Protein AF-A0A415SDW5-F1 (afdb_monomer)

Organism: Mediterraneibacter gnavus (NCBI:txid33038)

Nearest PDB structures (foldseek):
  5xbj-assembly1_A  TM=4.139E-01  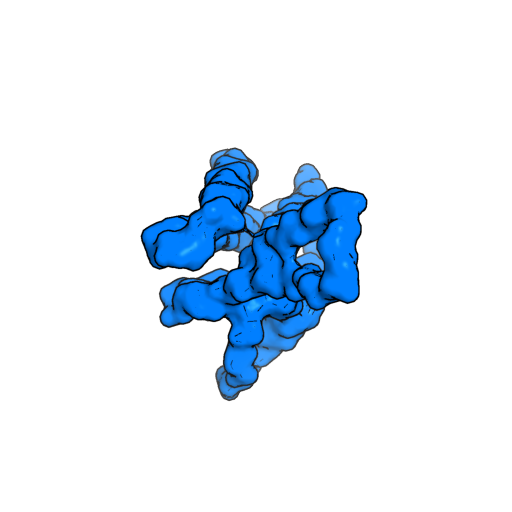e=4.805E-01  Campylobacter jejuni
  2d4y-assembly2_B  TM=4.641E-01  e=4.521E+00  Salmonella enterica subsp. enterica serovar Typhimurium
  5vxm-assembly1_A  TM=2.341E-01  e=9.906E+00  Shigella flexneri

Radius of gyration: 17.24 Å; Cα contacts (8 Å, |Δi|>4): 148; chains: 1; bounding box: 34×37×60 Å

pLDDT: mean 87.86, std 13.54, range [43.94, 98.12]

Sequence (152 aa):
MLQYAIKKSFEEMQSVIKLAETDLNNDDLKKEVNYRVGTFLHWLLDYYEWLEKTCEKKLDKNDISFFSGLRYANNKLKHDPNVIQIYERTGGFSFPITFPLSIEKIEFKWGKIDVEKNPKYQNQYNNYITYIDGKEIIIVSQNALKRLDDYK

Secondary structure (DSSP, 8-state):
-HHHHHHHHHHHHHHHHHHHTT-TT-HHHHHHHHHHHHHHHHHHHHHHHHHHHH-SSPPPHHHHHHHHHHHHHHHHHHH-GGGEEEEE------SS-PSS-----EEEEEPP-PPP--GGGHHHHHHHHHHTTT-BHHHHHHHHHHHHHTT-

Foldseek 3Di:
DLVVQLVVLLVQLVVLQVVCQVPVPDVVSLVSNLVSLLSNLVSLLVVVVVCVVPFPDDADPLLVLLNLLSVVLSVVSVVDSPQKDKDFQDDDPDPPDDPDDPPTGIFTAGADDPQDPDPVSNSNNVSNVVHGHGDGSSVSSVVSVVSVVVRD

Solvent-accessible surface area (backbone atoms only — not comparable to full-atom values): 8653 Å² total; per-residue (Å²): 108,58,71,56,50,28,54,52,31,45,55,51,30,51,52,44,45,60,51,29,63,77,42,81,85,40,64,67,45,53,51,48,35,51,52,29,49,48,51,24,48,49,40,46,49,56,44,50,56,47,43,76,72,68,49,90,65,81,76,53,69,67,56,53,41,44,53,38,8,49,55,41,51,49,58,46,44,76,77,35,75,70,40,57,32,81,42,74,46,87,69,80,89,59,84,76,86,64,82,75,79,77,75,60,58,59,42,58,20,32,31,86,73,80,82,71,83,52,76,91,49,36,65,30,48,53,25,21,60,73,69,42,51,73,35,46,46,69,60,54,51,51,50,51,53,54,61,53,59,80,75,111

Mean predicted aligned error: 6.34 Å

Structure (mmCIF, N/CA/C/O backbone):
data_AF-A0A415SDW5-F1
#
_entry.id   AF-A0A415SDW5-F1
#
loop_
_atom_site.group_PDB
_atom_site.id
_atom_site.type_symbol
_atom_site.label_atom_id
_atom_site.label_alt_id
_atom_site.label_comp_id
_atom_site.label_asym_id
_atom_site.label_entity_id
_atom_site.label_seq_id
_atom_site.pdbx_PDB_ins_code
_atom_site.Cartn_x
_atom_site.Cartn_y
_atom_site.Cartn_z
_atom_site.occupancy
_atom_site.B_iso_or_equiv
_atom_site.auth_seq_id
_atom_site.auth_comp_id
_atom_site.auth_asym_id
_atom_site.auth_atom_id
_atom_site.pdbx_PDB_model_num
ATOM 1 N N . MET A 1 1 ? 2.239 16.886 11.515 1.00 83.94 1 MET A N 1
ATOM 2 C CA . MET A 1 1 ? 3.436 16.115 11.106 1.00 83.94 1 MET A CA 1
ATOM 3 C C . MET A 1 1 ? 3.055 14.852 10.332 1.00 83.94 1 MET A C 1
ATOM 5 O O . MET A 1 1 ? 3.425 14.773 9.171 1.00 83.94 1 MET A O 1
ATOM 9 N N . LEU A 1 2 ? 2.254 13.936 10.899 1.00 88.56 2 LEU A N 1
ATOM 10 C CA . LEU A 1 2 ? 1.840 12.683 10.235 1.00 88.56 2 LEU A CA 1
ATOM 11 C C . LEU A 1 2 ? 1.160 12.888 8.868 1.00 88.56 2 LEU A C 1
ATOM 13 O O . LEU A 1 2 ? 1.609 12.330 7.878 1.00 88.56 2 LEU A O 1
ATOM 17 N N . GLN A 1 3 ? 0.151 13.762 8.775 1.00 89.38 3 GLN A N 1
ATOM 18 C CA . GLN A 1 3 ? -0.537 14.031 7.499 1.00 89.38 3 GLN A CA 1
ATOM 19 C C . GLN A 1 3 ? 0.406 14.544 6.397 1.00 89.38 3 GLN A C 1
ATOM 21 O O . GLN A 1 3 ? 0.296 14.138 5.242 1.00 89.38 3 GLN A O 1
ATOM 26 N N . TYR A 1 4 ? 1.354 15.416 6.759 1.00 92.81 4 TYR A N 1
ATOM 27 C CA . TYR A 1 4 ? 2.375 15.899 5.830 1.00 92.81 4 TYR A CA 1
ATOM 28 C C . TYR A 1 4 ? 3.291 14.755 5.375 1.00 92.81 4 TYR A C 1
ATOM 30 O O . TYR A 1 4 ? 3.521 14.610 4.178 1.00 92.81 4 TYR A O 1
ATOM 38 N N . ALA A 1 5 ? 3.760 13.916 6.306 1.00 95.75 5 ALA A N 1
ATOM 39 C CA . ALA A 1 5 ? 4.630 12.780 6.003 1.00 95.75 5 ALA A CA 1
ATOM 40 C C . ALA A 1 5 ? 3.957 11.761 5.067 1.00 95.75 5 ALA A C 1
ATOM 42 O O . ALA A 1 5 ? 4.573 11.315 4.100 1.00 95.75 5 ALA A O 1
ATOM 43 N N . ILE A 1 6 ? 2.673 11.454 5.283 1.00 95.88 6 ILE A N 1
ATOM 44 C CA . ILE A 1 6 ? 1.901 10.581 4.386 1.00 95.88 6 ILE A CA 1
ATOM 45 C C . ILE A 1 6 ? 1.795 11.198 2.990 1.00 95.88 6 ILE A C 1
ATOM 47 O O . ILE A 1 6 ? 2.090 10.533 2.002 1.00 95.88 6 ILE A O 1
ATOM 51 N N . LYS A 1 7 ? 1.387 12.471 2.889 1.00 95.50 7 LYS A N 1
ATOM 52 C CA . LYS A 1 7 ? 1.226 13.131 1.586 1.00 95.50 7 LYS A CA 1
ATOM 53 C C . LYS A 1 7 ? 2.550 13.166 0.822 1.00 95.50 7 LYS A C 1
ATOM 55 O O . LYS A 1 7 ? 2.593 12.798 -0.347 1.00 95.50 7 LYS A O 1
ATOM 60 N N . LYS A 1 8 ? 3.631 13.551 1.503 1.00 97.44 8 LYS A N 1
ATOM 61 C CA . LYS A 1 8 ? 4.969 13.622 0.915 1.00 97.44 8 LYS A CA 1
ATOM 62 C C . LYS A 1 8 ? 5.459 12.248 0.452 1.00 97.44 8 LYS A C 1
ATOM 64 O O . LYS A 1 8 ? 5.886 12.115 -0.690 1.00 97.44 8 LYS A O 1
ATOM 69 N N . SER A 1 9 ? 5.346 11.223 1.298 1.00 97.69 9 SER A N 1
ATOM 70 C CA . SER A 1 9 ? 5.757 9.856 0.940 1.00 97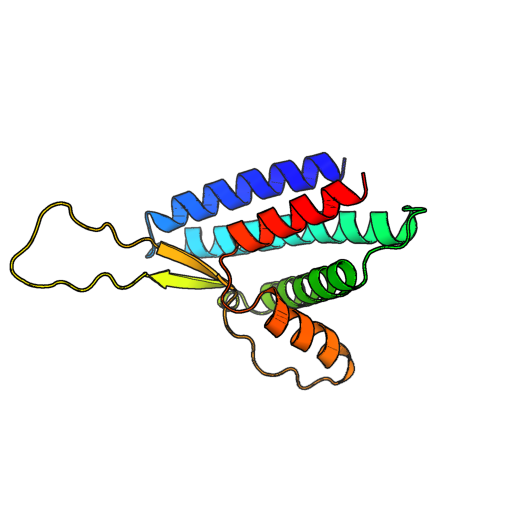.69 9 SER A CA 1
ATOM 71 C C . SER A 1 9 ? 4.914 9.262 -0.192 1.00 97.69 9 SER A C 1
ATOM 73 O O . SER A 1 9 ? 5.444 8.537 -1.030 1.00 97.69 9 SER A O 1
ATOM 75 N N . PHE A 1 10 ? 3.630 9.614 -0.284 1.00 97.81 10 PHE A N 1
ATOM 76 C CA . PHE A 1 10 ? 2.769 9.217 -1.395 1.00 97.81 10 PHE A CA 1
ATOM 77 C C . PHE A 1 10 ? 3.191 9.846 -2.731 1.00 97.81 10 PHE A C 1
ATOM 79 O O . PHE A 1 10 ? 3.248 9.150 -3.744 1.00 97.81 10 PHE A O 1
ATOM 86 N N . GLU A 1 11 ? 3.505 11.144 -2.743 1.00 97.81 11 GLU A N 1
ATOM 87 C CA . GLU A 1 11 ? 4.002 11.850 -3.935 1.00 97.81 11 GLU A CA 1
ATOM 88 C C . GLU A 1 11 ? 5.339 11.270 -4.420 1.00 97.81 11 GLU A C 1
ATOM 90 O O . GLU A 1 11 ? 5.532 11.050 -5.618 1.00 97.81 11 GLU A O 1
ATOM 95 N N . GLU A 1 12 ? 6.249 10.973 -3.490 1.00 98.12 12 GLU A N 1
ATOM 96 C CA . GLU A 1 12 ? 7.532 10.328 -3.789 1.00 98.12 12 GLU A CA 1
ATOM 97 C C . GLU A 1 12 ? 7.343 8.915 -4.351 1.00 98.12 12 GLU A C 1
ATOM 99 O O . GLU A 1 12 ? 7.913 8.589 -5.392 1.00 98.12 12 GLU A O 1
ATOM 104 N N . MET A 1 13 ? 6.492 8.101 -3.718 1.00 97.50 13 MET A N 1
ATOM 105 C CA . MET A 1 13 ? 6.148 6.758 -4.193 1.00 97.50 13 MET A CA 1
ATOM 106 C C . MET A 1 13 ? 5.548 6.791 -5.600 1.00 97.50 13 MET A C 1
ATOM 108 O O . MET A 1 13 ? 5.979 6.028 -6.460 1.00 97.50 13 MET A O 1
ATOM 112 N N . GLN A 1 14 ? 4.593 7.687 -5.871 1.00 96.62 14 GLN A N 1
ATOM 113 C CA . GLN A 1 14 ? 4.032 7.831 -7.217 1.00 96.62 14 GLN A CA 1
ATOM 114 C C . GLN A 1 14 ? 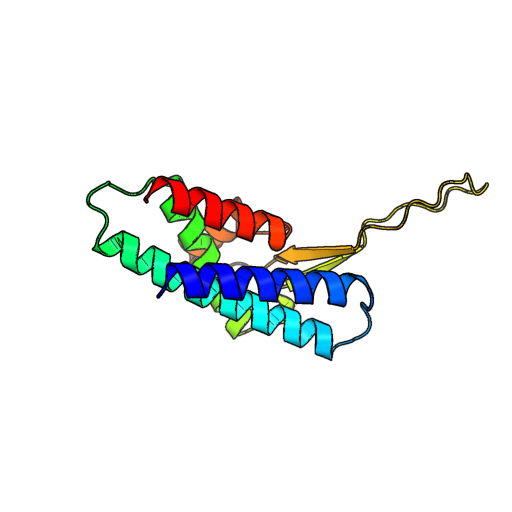5.088 8.208 -8.253 1.00 96.62 14 GLN A C 1
ATOM 116 O O . GLN A 1 14 ? 5.057 7.698 -9.368 1.00 96.62 14 GLN A O 1
ATOM 121 N N . SER A 1 15 ? 5.988 9.128 -7.905 1.00 96.25 15 SER A N 1
ATOM 122 C CA . SER A 1 15 ? 7.015 9.613 -8.829 1.00 96.25 15 SER A CA 1
ATOM 123 C C . SER A 1 15 ? 7.983 8.496 -9.212 1.00 96.25 15 SER A C 1
ATOM 125 O O . SER A 1 15 ? 8.300 8.335 -10.388 1.00 96.25 15 SER A O 1
ATOM 127 N N . VAL A 1 16 ? 8.394 7.683 -8.236 1.00 95.62 16 VAL A N 1
ATOM 128 C CA . VAL A 1 16 ? 9.270 6.529 -8.467 1.00 95.62 16 VAL A CA 1
ATOM 129 C C . VAL A 1 16 ? 8.564 5.434 -9.264 1.00 95.62 16 VAL A C 1
ATOM 131 O O . VAL A 1 16 ? 9.167 4.901 -10.187 1.00 95.62 16 VAL A O 1
ATOM 134 N N . ILE A 1 17 ? 7.293 5.128 -8.974 1.00 94.38 17 ILE A N 1
ATOM 135 C CA . ILE A 1 17 ? 6.528 4.143 -9.759 1.00 94.38 17 ILE A CA 1
ATOM 136 C C . ILE A 1 17 ? 6.430 4.582 -11.225 1.00 94.38 17 ILE A C 1
ATOM 138 O O . ILE A 1 17 ? 6.757 3.800 -12.109 1.00 94.38 17 ILE A O 1
ATOM 142 N N . LYS A 1 18 ? 6.084 5.849 -11.489 1.00 92.06 18 LYS A N 1
ATOM 143 C CA . LYS A 1 18 ? 6.018 6.390 -12.858 1.00 92.06 18 LYS A CA 1
ATOM 144 C C . LYS A 1 18 ? 7.359 6.334 -13.585 1.00 92.06 18 LYS A C 1
ATOM 146 O O . LYS A 1 18 ? 7.393 6.106 -14.786 1.00 92.06 18 LYS A O 1
ATOM 151 N N . LEU A 1 19 ? 8.463 6.561 -12.873 1.00 91.69 19 LEU A N 1
ATOM 152 C CA . LEU A 1 19 ? 9.799 6.428 -13.448 1.00 91.69 19 LEU A CA 1
ATOM 153 C C . LEU A 1 19 ? 10.113 4.958 -13.761 1.00 91.69 19 LEU A C 1
ATOM 155 O O . LEU A 1 19 ? 10.571 4.654 -14.858 1.00 91.69 19 LEU A O 1
ATOM 159 N N . ALA A 1 20 ? 9.811 4.043 -12.842 1.00 90.81 20 ALA A N 1
ATOM 160 C CA . ALA A 1 20 ? 10.038 2.611 -13.020 1.00 90.81 20 ALA A CA 1
ATOM 161 C C . ALA A 1 20 ? 9.177 2.007 -14.145 1.00 90.81 20 ALA A C 1
ATOM 163 O O . ALA A 1 20 ? 9.622 1.086 -14.821 1.00 90.81 20 ALA A O 1
ATOM 164 N N . GLU A 1 21 ? 7.989 2.560 -14.410 1.00 87.50 21 GLU A N 1
ATOM 165 C CA . GLU A 1 21 ? 7.160 2.209 -15.574 1.00 87.50 21 GLU A CA 1
ATOM 166 C C . GLU A 1 21 ? 7.849 2.510 -16.918 1.00 87.50 21 GLU A C 1
ATOM 168 O O . GLU A 1 21 ? 7.473 1.929 -17.930 1.00 87.50 21 GLU A O 1
ATOM 173 N N . THR A 1 22 ? 8.866 3.382 -16.953 1.00 85.62 22 THR A N 1
ATOM 174 C CA . THR A 1 22 ? 9.629 3.688 -18.179 1.00 85.62 22 THR A CA 1
ATOM 175 C C . THR A 1 22 ? 10.880 2.830 -18.378 1.00 85.62 22 THR A C 1
ATOM 177 O O . THR A 1 22 ? 11.408 2.790 -19.488 1.00 85.62 22 THR A O 1
ATOM 180 N N . ASP A 1 23 ? 11.351 2.136 -17.338 1.00 83.38 23 ASP A N 1
ATOM 181 C CA . ASP A 1 23 ? 12.590 1.349 -17.361 1.00 83.38 23 ASP A CA 1
ATOM 182 C C . ASP A 1 23 ? 12.464 0.097 -16.474 1.00 83.38 23 ASP A C 1
ATOM 184 O O . ASP A 1 23 ? 12.925 0.035 -15.331 1.00 83.38 23 ASP A O 1
ATOM 188 N N . LEU A 1 24 ? 11.803 -0.926 -17.023 1.00 76.94 24 LEU A N 1
ATOM 189 C CA . LEU A 1 24 ? 11.473 -2.165 -16.313 1.00 76.94 24 LEU A CA 1
ATOM 190 C C . LEU A 1 24 ? 12.662 -3.082 -16.027 1.00 76.94 24 LEU A C 1
ATOM 192 O O . LEU A 1 24 ? 12.572 -3.960 -15.166 1.00 76.94 24 LEU A O 1
ATOM 196 N N . ASN A 1 25 ? 13.773 -2.915 -16.737 1.00 81.31 25 ASN A N 1
ATOM 197 C CA . ASN A 1 25 ? 14.953 -3.758 -16.553 1.00 81.31 25 ASN A CA 1
ATOM 198 C C . ASN A 1 25 ? 15.892 -3.211 -15.473 1.00 81.31 25 ASN A C 1
ATOM 200 O O . ASN A 1 25 ? 16.901 -3.835 -15.153 1.00 81.31 25 ASN A O 1
ATOM 204 N N . ASN A 1 26 ? 15.542 -2.073 -14.876 1.00 86.88 26 ASN A N 1
ATOM 205 C CA . ASN A 1 26 ? 16.337 -1.421 -13.858 1.00 86.88 26 ASN A CA 1
ATOM 206 C C . ASN A 1 26 ? 15.990 -1.932 -12.458 1.00 86.88 26 ASN A C 1
ATOM 208 O O . ASN A 1 26 ? 15.014 -1.521 -11.825 1.00 86.88 26 ASN A O 1
ATOM 212 N N . ASP A 1 27 ? 16.821 -2.840 -11.958 1.00 87.44 27 ASP A N 1
ATOM 213 C CA . ASP A 1 27 ? 16.629 -3.436 -10.638 1.00 87.44 27 ASP A CA 1
ATOM 214 C C . ASP A 1 27 ? 16.772 -2.427 -9.492 1.00 87.44 27 ASP A C 1
ATOM 216 O O . ASP A 1 27 ? 16.159 -2.614 -8.440 1.00 87.44 27 ASP A O 1
ATOM 220 N N . ASP A 1 28 ? 17.522 -1.340 -9.678 1.00 90.62 28 ASP A N 1
ATOM 221 C CA . ASP A 1 28 ? 17.631 -0.293 -8.662 1.00 90.62 28 ASP A CA 1
ATOM 222 C C . ASP A 1 28 ? 16.344 0.534 -8.575 1.00 90.62 28 ASP A C 1
ATOM 224 O O . ASP A 1 28 ? 15.890 0.828 -7.468 1.00 90.62 28 ASP A O 1
ATOM 228 N N . LEU A 1 29 ? 15.674 0.799 -9.703 1.00 90.19 29 LEU A N 1
ATOM 229 C CA . LEU A 1 29 ? 14.335 1.398 -9.695 1.00 90.19 29 LEU A CA 1
ATOM 230 C C . LEU A 1 29 ? 13.306 0.481 -9.026 1.00 90.19 29 LEU A C 1
ATOM 232 O O . LEU A 1 29 ? 12.490 0.965 -8.245 1.00 90.19 29 LEU A O 1
ATOM 236 N N . LYS A 1 30 ? 13.361 -0.840 -9.243 1.00 89.38 30 LYS A N 1
ATOM 237 C CA . LYS A 1 30 ? 12.471 -1.793 -8.545 1.00 89.38 30 LYS A CA 1
ATOM 238 C C . LYS A 1 30 ? 12.688 -1.782 -7.031 1.00 89.38 30 LYS A C 1
ATOM 240 O O . LYS A 1 30 ? 11.722 -1.768 -6.267 1.00 89.38 30 LYS A O 1
ATOM 245 N N . LYS A 1 31 ? 13.948 -1.760 -6.580 1.00 91.06 31 LYS A N 1
ATOM 246 C CA . LYS A 1 31 ? 14.282 -1.633 -5.149 1.00 91.06 31 LYS A CA 1
ATOM 247 C C . LYS A 1 31 ? 13.773 -0.312 -4.581 1.00 91.06 31 LYS A C 1
ATOM 249 O O . LYS A 1 31 ? 13.205 -0.307 -3.491 1.00 91.06 31 LYS A O 1
ATOM 254 N N . GLU A 1 32 ? 13.931 0.781 -5.323 1.00 94.38 32 GLU A N 1
ATOM 255 C CA . GLU A 1 32 ? 13.442 2.096 -4.913 1.00 94.38 32 GLU A CA 1
ATOM 256 C C . GLU A 1 32 ? 11.908 2.124 -4.838 1.00 94.38 32 GLU A C 1
ATOM 258 O O . GLU A 1 32 ? 11.359 2.659 -3.874 1.00 94.38 32 GLU A O 1
ATOM 263 N N . VAL A 1 33 ? 11.194 1.476 -5.771 1.00 94.19 33 VAL A N 1
ATOM 264 C CA . VAL A 1 33 ? 9.735 1.280 -5.676 1.00 94.19 33 VAL A CA 1
ATOM 265 C C . VAL A 1 33 ? 9.386 0.571 -4.369 1.00 94.19 33 VAL A C 1
ATOM 267 O O . VAL A 1 33 ? 8.581 1.091 -3.597 1.00 94.19 33 VAL A O 1
ATOM 270 N N . ASN A 1 34 ? 10.019 -0.567 -4.073 1.00 93.56 34 ASN A N 1
ATOM 271 C CA . ASN A 1 34 ? 9.774 -1.311 -2.833 1.00 93.56 34 ASN A CA 1
ATOM 272 C C . ASN A 1 34 ? 10.027 -0.452 -1.586 1.00 93.56 34 ASN A C 1
ATOM 274 O O . ASN A 1 34 ? 9.205 -0.430 -0.666 1.00 93.56 34 ASN A O 1
ATOM 278 N N . TYR A 1 35 ? 11.127 0.304 -1.574 1.00 95.19 35 TYR A N 1
ATOM 279 C CA . TYR A 1 35 ? 11.468 1.207 -0.480 1.00 95.19 35 TYR A CA 1
ATOM 280 C C . TYR A 1 35 ? 10.421 2.312 -0.286 1.00 95.19 35 TYR A C 1
ATOM 282 O O . TYR A 1 35 ? 9.962 2.549 0.838 1.00 95.19 35 TYR A O 1
ATOM 290 N N . ARG A 1 36 ? 9.993 2.974 -1.366 1.00 97.31 36 ARG A N 1
ATOM 291 C CA . ARG A 1 36 ? 9.006 4.061 -1.292 1.00 97.31 36 ARG A CA 1
ATOM 292 C C . ARG A 1 36 ? 7.614 3.563 -0.942 1.00 97.31 36 ARG A C 1
ATOM 294 O O . ARG A 1 36 ? 6.937 4.214 -0.149 1.00 97.31 36 ARG A O 1
ATOM 301 N N . VAL A 1 37 ? 7.204 2.405 -1.462 1.00 97.25 37 VAL A N 1
ATOM 302 C CA . VAL A 1 37 ? 5.933 1.769 -1.090 1.00 97.25 37 VAL A CA 1
ATOM 303 C C . VAL A 1 37 ? 5.940 1.407 0.393 1.00 97.25 37 VAL A C 1
ATOM 305 O O . VAL A 1 37 ? 5.004 1.762 1.108 1.00 97.25 37 VAL A O 1
ATOM 308 N N . GLY A 1 38 ? 7.011 0.783 0.891 1.00 95.81 38 GLY A N 1
ATOM 309 C CA . GLY A 1 38 ? 7.155 0.470 2.316 1.00 95.81 38 GLY A CA 1
ATOM 310 C C . GLY A 1 38 ? 7.148 1.718 3.204 1.00 95.81 38 GLY A C 1
ATOM 311 O O . GLY A 1 38 ? 6.469 1.747 4.231 1.00 95.81 38 GLY A O 1
ATOM 312 N N . THR A 1 39 ? 7.837 2.781 2.781 1.00 96.81 39 THR A N 1
ATOM 313 C CA . THR A 1 39 ? 7.877 4.066 3.499 1.00 96.81 39 THR A CA 1
ATOM 314 C C . THR A 1 39 ? 6.497 4.719 3.564 1.00 96.81 39 THR A C 1
ATOM 316 O O . THR A 1 39 ? 6.066 5.141 4.636 1.00 96.81 39 THR A O 1
ATOM 319 N N . PHE A 1 40 ? 5.773 4.766 2.444 1.00 98.06 40 PHE A N 1
ATOM 320 C CA . PHE A 1 40 ? 4.402 5.270 2.410 1.00 98.06 40 PHE A CA 1
ATOM 321 C C . PHE A 1 40 ? 3.482 4.458 3.329 1.00 98.06 40 PHE A C 1
ATOM 323 O O . PHE A 1 40 ? 2.768 5.039 4.145 1.00 98.06 40 PHE A O 1
ATOM 330 N N . LEU A 1 41 ? 3.530 3.122 3.247 1.00 97.38 41 LEU A N 1
ATOM 331 C CA . LEU A 1 41 ? 2.716 2.253 4.098 1.00 97.38 41 LEU A CA 1
ATOM 332 C C . LEU A 1 41 ? 3.017 2.441 5.581 1.00 97.38 41 LEU A C 1
ATOM 334 O O . LEU A 1 41 ? 2.095 2.385 6.389 1.00 97.38 41 LEU A O 1
ATOM 338 N N . HIS A 1 42 ? 4.276 2.673 5.950 1.00 95.56 42 HIS A N 1
ATOM 339 C CA . HIS A 1 42 ? 4.633 2.951 7.335 1.00 95.56 42 HIS A CA 1
ATOM 340 C C . HIS A 1 42 ? 3.955 4.226 7.843 1.00 95.56 42 HIS A C 1
ATOM 342 O O . HIS A 1 42 ? 3.223 4.159 8.824 1.00 95.56 42 HIS A O 1
ATOM 348 N N . TRP A 1 43 ? 4.097 5.353 7.136 1.00 97.25 43 TRP A N 1
ATOM 349 C CA . TRP A 1 43 ? 3.445 6.605 7.537 1.00 97.25 43 TRP A CA 1
ATOM 350 C C . TRP A 1 43 ? 1.921 6.508 7.541 1.00 97.25 43 TRP A C 1
ATOM 352 O O . TRP A 1 43 ? 1.259 7.068 8.416 1.00 97.25 43 TRP A O 1
ATOM 362 N N . LEU A 1 44 ? 1.363 5.800 6.559 1.00 97.38 44 LEU A N 1
ATOM 363 C CA . LEU A 1 44 ? -0.068 5.559 6.441 1.00 97.38 44 LEU A CA 1
ATOM 364 C C . LEU A 1 44 ? -0.605 4.788 7.654 1.00 97.38 44 LEU A C 1
ATOM 366 O O . LEU A 1 44 ? -1.612 5.187 8.237 1.00 97.38 44 LEU A O 1
ATOM 370 N N . LEU A 1 45 ? 0.065 3.697 8.031 1.00 96.81 45 LEU A N 1
ATOM 371 C CA . LEU A 1 45 ? -0.343 2.849 9.150 1.00 96.81 45 LEU A CA 1
ATOM 372 C C . LEU A 1 45 ? -0.123 3.543 10.494 1.00 96.81 45 LEU A C 1
ATOM 374 O O . LEU A 1 45 ? -1.001 3.461 11.343 1.00 96.81 45 LEU A O 1
ATOM 378 N N . ASP A 1 46 ? 0.967 4.290 10.662 1.00 95.69 46 ASP A N 1
ATOM 379 C CA . ASP A 1 46 ? 1.210 5.077 11.876 1.00 95.69 46 ASP A CA 1
ATOM 380 C C . ASP A 1 46 ? 0.102 6.121 12.097 1.00 95.69 46 ASP A C 1
ATOM 382 O O . ASP A 1 46 ? -0.370 6.327 13.216 1.00 95.69 46 ASP A O 1
ATOM 386 N N . TYR A 1 47 ? -0.359 6.769 11.023 1.00 95.06 47 TYR A N 1
ATOM 387 C CA . TYR A 1 47 ? -1.480 7.705 11.104 1.00 95.06 47 TYR A CA 1
ATOM 388 C C . TYR A 1 47 ? -2.816 7.012 11.361 1.00 95.06 47 TYR A C 1
ATOM 390 O O . TYR A 1 47 ? -3.621 7.515 12.143 1.00 95.06 47 TYR A O 1
ATOM 398 N N . TYR A 1 48 ? -3.052 5.857 10.740 1.00 95.25 48 TYR A N 1
ATOM 399 C CA . TYR A 1 48 ? -4.242 5.061 11.018 1.00 95.25 48 TYR A CA 1
ATOM 400 C C . TYR A 1 48 ? -4.283 4.603 12.484 1.00 95.25 48 TYR A C 1
ATOM 402 O O . TYR A 1 48 ? -5.304 4.754 13.144 1.00 9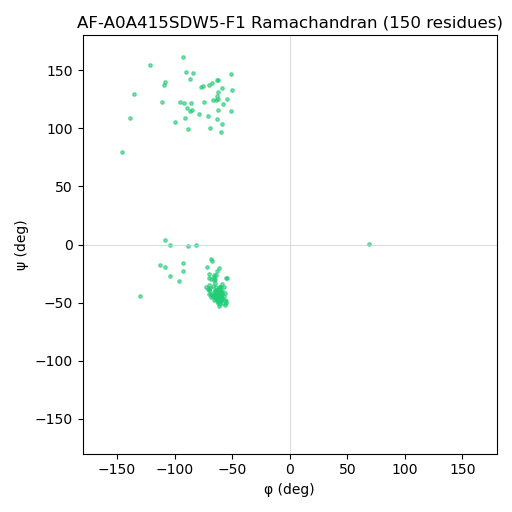5.25 48 TYR A O 1
ATOM 410 N N . GLU A 1 49 ? -3.160 4.144 13.036 1.00 93.81 49 GLU A N 1
ATOM 411 C CA . GLU A 1 49 ? -3.043 3.750 14.445 1.00 93.81 49 GLU A CA 1
ATOM 412 C C . GLU A 1 49 ? -3.207 4.928 15.407 1.00 93.81 49 GLU A C 1
ATOM 414 O O . GLU A 1 49 ? -3.671 4.757 16.537 1.00 93.81 49 GLU A O 1
ATOM 419 N N . TRP A 1 50 ? -2.824 6.133 14.983 1.00 93.69 50 TRP A N 1
ATOM 420 C CA . TRP A 1 50 ? -3.142 7.351 15.717 1.00 93.69 50 TRP A CA 1
ATOM 421 C C . TRP A 1 50 ? -4.657 7.601 15.728 1.00 93.69 50 TRP A C 1
ATOM 423 O O . TRP A 1 50 ? -5.220 7.769 16.808 1.00 93.69 50 TRP A O 1
ATOM 433 N N . LEU A 1 51 ? -5.332 7.515 14.574 1.00 91.94 51 LEU A N 1
ATOM 434 C CA . LEU A 1 51 ? -6.793 7.642 14.491 1.00 91.94 51 LEU A CA 1
ATOM 435 C C . LEU A 1 51 ? -7.523 6.585 15.330 1.00 91.94 51 LEU A C 1
ATOM 437 O O . LEU A 1 51 ? -8.473 6.934 16.022 1.00 91.94 51 LEU A O 1
ATOM 441 N N . GLU A 1 52 ? -7.064 5.329 15.334 1.00 90.69 52 GLU A N 1
ATOM 442 C CA . GLU A 1 52 ? -7.617 4.259 16.184 1.00 90.69 52 GLU A CA 1
ATOM 443 C C . GLU A 1 52 ? -7.631 4.639 17.675 1.00 90.69 52 GLU A C 1
ATOM 445 O O . GLU A 1 52 ? -8.486 4.167 18.424 1.00 90.69 52 GLU A O 1
ATOM 450 N N . LYS A 1 53 ? -6.696 5.491 18.114 1.00 90.19 53 LYS A N 1
ATOM 451 C CA . LYS A 1 53 ? -6.545 5.905 19.517 1.00 90.19 53 LYS A CA 1
ATOM 452 C C . LYS A 1 53 ? -7.231 7.228 19.837 1.00 90.19 53 LYS A C 1
ATOM 454 O O . LYS A 1 53 ? -7.626 7.426 20.982 1.00 90.19 53 LYS A O 1
ATOM 459 N N . THR A 1 54 ? -7.307 8.150 18.878 1.00 89.38 54 THR A N 1
ATOM 460 C CA . THR A 1 54 ? -7.733 9.536 19.133 1.00 89.38 54 THR A CA 1
ATOM 461 C C . THR A 1 54 ? -9.065 9.907 18.502 1.00 89.38 54 THR A C 1
ATOM 463 O O . THR A 1 54 ? -9.633 10.928 18.876 1.00 89.38 54 THR A O 1
ATOM 466 N N . CYS A 1 55 ? -9.558 9.142 17.527 1.00 84.94 55 CYS A N 1
ATOM 467 C CA . CYS A 1 55 ? -10.826 9.449 16.883 1.00 84.94 55 CYS A CA 1
ATOM 468 C C . CYS A 1 55 ? -11.986 9.099 17.824 1.00 84.94 55 CYS A C 1
ATOM 470 O O . CYS A 1 55 ? -12.142 7.953 18.242 1.00 84.94 55 CYS A O 1
ATOM 472 N N . GLU A 1 56 ? -12.828 10.084 18.140 1.00 80.88 56 GLU A N 1
ATOM 473 C CA . GLU A 1 56 ? -14.048 9.867 18.930 1.00 80.88 56 GLU A CA 1
ATOM 474 C C . GLU A 1 56 ? -15.107 9.081 18.140 1.00 80.88 56 GLU A C 1
ATOM 476 O O . GLU A 1 56 ? -15.957 8.396 18.715 1.00 80.88 56 GLU A O 1
ATOM 481 N N . LYS A 1 57 ? -15.055 9.159 16.803 1.00 82.56 57 LYS A N 1
ATOM 482 C CA . LYS A 1 57 ? -15.924 8.384 15.919 1.00 82.56 57 LYS A CA 1
ATOM 483 C C . LYS A 1 57 ? -15.428 6.947 15.850 1.00 82.56 57 LYS A C 1
ATOM 485 O O . LYS A 1 57 ? -14.250 6.673 15.636 1.00 82.56 57 LYS A O 1
ATOM 490 N N . LYS A 1 58 ? -16.368 6.010 15.948 1.00 84.38 58 LYS A N 1
ATOM 491 C CA . LYS A 1 58 ? -16.085 4.600 15.703 1.00 84.38 58 LYS A CA 1
ATOM 492 C C . LYS A 1 58 ? -15.670 4.411 14.243 1.00 84.38 58 LYS A C 1
ATOM 494 O O . LYS A 1 58 ? -16.433 4.761 13.345 1.00 84.38 58 LYS A O 1
ATOM 499 N N . LEU A 1 59 ? -14.497 3.823 14.032 1.00 89.31 59 LEU A N 1
ATOM 500 C CA . LEU A 1 59 ? -14.015 3.476 12.698 1.00 89.31 59 LEU A CA 1
ATOM 501 C C . LEU A 1 59 ? -14.938 2.452 12.029 1.00 89.31 59 LEU A C 1
ATOM 503 O O . LEU A 1 59 ? -15.443 1.527 12.680 1.00 89.31 59 LEU A O 1
ATOM 507 N N . ASP A 1 60 ? -15.140 2.614 10.724 1.00 93.50 60 ASP A N 1
ATOM 508 C CA . ASP A 1 60 ? -15.925 1.686 9.923 1.00 93.50 60 ASP A CA 1
ATOM 509 C C . ASP A 1 60 ? -15.272 0.299 9.889 1.00 93.50 60 ASP A C 1
ATOM 511 O O . ASP A 1 60 ? -14.050 0.147 9.806 1.00 93.50 60 ASP A O 1
ATOM 515 N N . LYS A 1 61 ? -16.101 -0.750 9.933 1.00 93.38 61 LYS A N 1
ATOM 516 C CA . LYS A 1 61 ? -15.609 -2.134 9.941 1.00 93.38 61 LYS A CA 1
ATOM 517 C C . LYS A 1 61 ? -14.870 -2.493 8.653 1.00 93.38 61 LYS A C 1
ATOM 519 O O . LYS A 1 61 ? -13.895 -3.239 8.721 1.00 93.38 61 LYS A O 1
ATOM 524 N N . ASN A 1 62 ? -15.310 -1.984 7.501 1.00 95.12 62 ASN A N 1
ATOM 525 C CA . ASN A 1 62 ? -14.630 -2.256 6.238 1.00 95.12 62 ASN A CA 1
ATOM 526 C C . ASN A 1 62 ? -13.281 -1.543 6.186 1.00 95.12 62 ASN A C 1
ATOM 528 O O . ASN A 1 62 ? -12.328 -2.108 5.656 1.00 95.12 62 ASN A O 1
ATOM 532 N N . ASP A 1 63 ? -13.169 -0.351 6.773 1.00 95.31 63 ASP A N 1
ATOM 533 C CA . ASP A 1 63 ? -11.888 0.347 6.892 1.00 95.31 63 ASP A CA 1
ATOM 534 C C . ASP A 1 63 ? -10.927 -0.399 7.814 1.00 95.31 63 ASP A C 1
ATOM 536 O O . ASP A 1 63 ? -9.784 -0.629 7.426 1.00 95.31 63 ASP A O 1
ATOM 540 N N . ILE A 1 64 ? -11.399 -0.886 8.965 1.00 95.38 64 ILE A N 1
ATOM 541 C CA . ILE A 1 64 ? -10.600 -1.744 9.853 1.00 95.38 64 ILE A CA 1
ATOM 542 C C . ILE A 1 64 ? -10.070 -2.969 9.101 1.00 95.38 64 ILE A C 1
ATOM 544 O O . ILE A 1 64 ? -8.873 -3.263 9.150 1.00 95.38 64 ILE A O 1
ATOM 548 N N . SER A 1 65 ? -10.931 -3.672 8.362 1.00 97.50 65 SER A N 1
ATOM 549 C CA . SER A 1 65 ? -10.506 -4.817 7.553 1.00 97.50 65 SER A CA 1
ATOM 550 C C . SER A 1 65 ? -9.527 -4.417 6.446 1.00 97.50 65 SER A C 1
ATOM 552 O O . SER A 1 65 ? -8.514 -5.086 6.250 1.00 97.50 65 SER A O 1
ATOM 554 N N . PHE A 1 66 ? -9.772 -3.305 5.756 1.00 98.00 66 PHE A N 1
ATOM 555 C CA . PHE A 1 66 ? -8.901 -2.798 4.699 1.00 98.00 66 PHE A CA 1
ATOM 556 C C . PHE A 1 66 ? -7.491 -2.469 5.222 1.00 98.00 66 PHE A C 1
ATOM 558 O O . PHE A 1 66 ? -6.500 -2.986 4.699 1.00 98.00 66 PHE A O 1
ATOM 565 N N . PHE A 1 67 ? -7.381 -1.684 6.300 1.00 97.75 67 PHE A N 1
ATOM 566 C CA . PHE A 1 67 ? -6.092 -1.339 6.910 1.00 97.75 67 PHE A CA 1
ATOM 567 C C . PHE A 1 67 ? -5.416 -2.545 7.572 1.00 97.75 67 PHE A C 1
ATOM 569 O O . PHE A 1 67 ? -4.189 -2.651 7.558 1.00 97.75 67 PHE A O 1
ATOM 576 N N . SER A 1 68 ? -6.189 -3.512 8.075 1.00 97.44 68 SER A N 1
ATOM 577 C CA . SER A 1 68 ? -5.663 -4.805 8.524 1.00 97.44 68 SER A CA 1
ATOM 578 C C . SER A 1 68 ? -4.977 -5.576 7.388 1.00 97.44 68 SER A C 1
ATOM 580 O O . SER A 1 68 ? -3.891 -6.119 7.599 1.00 97.44 68 SER A O 1
ATOM 582 N N . GLY A 1 69 ? -5.549 -5.568 6.181 1.00 97.38 69 GLY A N 1
ATOM 583 C CA . GLY A 1 69 ? -4.896 -6.112 4.991 1.00 97.38 69 GLY A CA 1
ATOM 584 C C . GLY A 1 69 ? -3.611 -5.357 4.631 1.00 97.38 69 GLY A C 1
ATOM 585 O O . GLY A 1 69 ? -2.602 -5.981 4.311 1.00 97.38 69 GLY A O 1
ATOM 586 N N . LEU A 1 70 ? -3.606 -4.019 4.714 1.00 97.31 70 LEU A N 1
ATOM 587 C CA . LEU A 1 70 ? -2.417 -3.214 4.387 1.00 97.31 70 LEU A CA 1
ATOM 588 C C . LEU A 1 70 ? -1.282 -3.450 5.380 1.00 97.31 70 LEU A C 1
ATOM 590 O O . LEU A 1 70 ? -0.116 -3.501 4.993 1.00 97.31 70 LEU A O 1
ATOM 594 N N . ARG A 1 71 ? -1.618 -3.658 6.656 1.00 96.50 71 ARG A N 1
ATOM 595 C CA . ARG A 1 71 ? -0.657 -4.059 7.685 1.00 96.50 71 ARG A CA 1
ATOM 596 C C . ARG A 1 71 ? -0.016 -5.405 7.342 1.00 96.50 71 ARG A C 1
ATOM 598 O O . ARG A 1 71 ? 1.197 -5.550 7.479 1.00 96.50 71 ARG A O 1
ATOM 605 N N . TYR A 1 72 ? -0.802 -6.356 6.837 1.00 95.94 72 TYR A N 1
ATOM 606 C CA . TYR A 1 72 ? -0.277 -7.627 6.340 1.00 95.94 72 TYR A CA 1
ATOM 607 C C . TYR A 1 72 ? 0.661 -7.435 5.143 1.00 95.94 72 TYR A C 1
ATOM 609 O O . TYR A 1 72 ? 1.781 -7.942 5.169 1.00 95.94 72 TYR A O 1
ATOM 617 N N . ALA A 1 73 ? 0.246 -6.646 4.145 1.00 95.00 73 ALA A N 1
ATOM 618 C CA . ALA A 1 73 ? 1.060 -6.326 2.971 1.00 95.00 73 ALA A CA 1
ATOM 619 C C . ALA A 1 73 ? 2.406 -5.698 3.364 1.00 95.00 73 ALA A C 1
ATOM 621 O O . ALA A 1 73 ? 3.453 -6.160 2.919 1.00 95.00 73 ALA A O 1
ATOM 622 N N . ASN A 1 74 ? 2.391 -4.704 4.259 1.00 94.94 74 ASN A N 1
ATOM 623 C CA . ASN A 1 74 ? 3.600 -4.051 4.762 1.00 94.94 74 ASN A CA 1
ATOM 624 C C . ASN A 1 74 ? 4.533 -5.047 5.466 1.00 94.94 74 ASN A C 1
ATOM 626 O O . ASN A 1 74 ? 5.739 -5.051 5.236 1.00 94.94 74 ASN A O 1
ATOM 630 N N . ASN A 1 75 ? 3.981 -5.924 6.309 1.00 92.38 75 ASN A N 1
ATOM 631 C CA . ASN A 1 75 ? 4.776 -6.939 6.996 1.00 92.38 75 ASN A CA 1
ATOM 632 C C . ASN A 1 75 ? 5.439 -7.905 6.011 1.00 92.38 75 ASN A C 1
ATOM 634 O O . ASN A 1 75 ? 6.602 -8.244 6.193 1.00 92.38 75 ASN A O 1
ATOM 638 N N . LYS A 1 76 ? 4.731 -8.329 4.961 1.00 92.75 76 LYS A N 1
ATOM 639 C CA . LYS A 1 76 ? 5.302 -9.222 3.948 1.00 92.75 76 LYS A CA 1
ATOM 640 C C . LYS A 1 76 ? 6.339 -8.509 3.089 1.00 92.75 76 LYS A C 1
ATOM 642 O O . LYS A 1 76 ? 7.420 -9.056 2.928 1.00 92.75 76 LYS A O 1
ATOM 647 N N . LEU A 1 77 ? 6.082 -7.271 2.667 1.00 91.31 77 LEU A N 1
ATOM 648 C CA . LEU A 1 77 ? 7.034 -6.460 1.901 1.00 91.31 77 LEU A CA 1
ATOM 649 C C . LEU A 1 77 ? 8.380 -6.274 2.625 1.00 91.31 77 LEU A C 1
ATOM 651 O O . LEU A 1 77 ? 9.430 -6.287 1.992 1.00 91.31 77 LEU A O 1
ATOM 655 N N . LYS A 1 78 ? 8.369 -6.144 3.960 1.00 87.06 78 LYS A N 1
ATOM 656 C CA . LYS A 1 78 ? 9.595 -6.053 4.779 1.00 87.06 78 LYS A CA 1
ATOM 657 C C . LYS A 1 78 ? 10.459 -7.315 4.739 1.00 87.06 78 LYS A C 1
ATOM 659 O O . LYS A 1 78 ? 11.655 -7.231 5.000 1.00 87.06 78 LYS A O 1
ATOM 664 N N . HIS A 1 79 ? 9.855 -8.472 4.485 1.00 86.06 79 HIS A N 1
ATOM 665 C CA . HIS A 1 79 ? 10.540 -9.764 4.482 1.00 86.06 79 HIS A CA 1
ATOM 666 C C . HIS A 1 79 ? 10.790 -10.300 3.072 1.00 86.06 79 HIS A C 1
ATOM 668 O O . HIS A 1 79 ? 11.745 -11.046 2.878 1.00 86.06 79 HIS A O 1
ATOM 674 N N . ASP A 1 80 ? 9.952 -9.918 2.111 1.00 85.12 80 ASP A N 1
ATOM 675 C CA . ASP A 1 80 ? 10.027 -10.356 0.727 1.00 85.12 80 ASP A CA 1
ATOM 676 C C . ASP A 1 80 ? 9.750 -9.182 -0.234 1.00 85.12 80 ASP A C 1
ATOM 678 O O . ASP A 1 80 ? 8.608 -8.721 -0.349 1.00 85.12 80 ASP A O 1
ATOM 682 N N . PRO A 1 81 ? 10.773 -8.692 -0.954 1.00 78.25 81 PRO A N 1
ATOM 683 C CA . PRO A 1 81 ? 10.606 -7.638 -1.948 1.00 78.25 81 PRO A CA 1
ATOM 684 C C . PRO A 1 81 ? 9.809 -8.079 -3.190 1.00 78.25 81 PRO 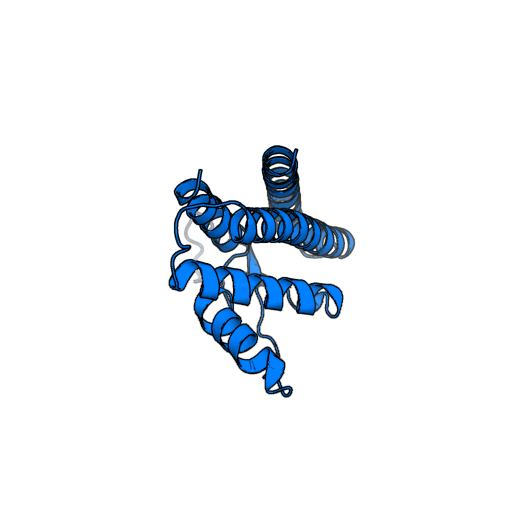A C 1
ATOM 686 O O . PRO A 1 81 ? 9.399 -7.218 -3.966 1.00 78.25 81 PRO A O 1
ATOM 689 N N . ASN A 1 82 ? 9.556 -9.380 -3.391 1.00 83.50 82 ASN A N 1
ATOM 690 C CA . ASN A 1 82 ? 8.803 -9.900 -4.544 1.00 83.50 82 ASN A CA 1
ATOM 691 C C . ASN A 1 82 ? 7.277 -9.812 -4.372 1.00 83.50 82 ASN A C 1
ATOM 693 O O . ASN A 1 82 ? 6.519 -10.188 -5.267 1.00 83.50 82 ASN A O 1
ATOM 697 N N . VAL A 1 83 ? 6.812 -9.293 -3.231 1.00 85.25 83 VAL A N 1
ATOM 698 C CA . VAL A 1 83 ? 5.388 -9.030 -2.966 1.00 85.25 83 VAL A CA 1
ATOM 699 C C . VAL A 1 83 ? 4.820 -7.980 -3.929 1.00 85.25 83 VAL A C 1
ATOM 701 O O . VAL A 1 83 ? 3.612 -7.943 -4.157 1.00 85.25 83 VAL A O 1
ATOM 704 N N . ILE A 1 84 ? 5.669 -7.134 -4.515 1.00 87.81 84 ILE A N 1
ATOM 705 C CA . ILE A 1 84 ? 5.282 -6.217 -5.587 1.00 87.81 84 ILE A CA 1
ATOM 706 C C . ILE A 1 84 ? 5.601 -6.871 -6.927 1.00 87.81 84 ILE A C 1
ATOM 708 O O . ILE A 1 84 ? 6.742 -7.225 -7.212 1.00 87.81 84 ILE A O 1
ATOM 712 N N . GLN A 1 85 ? 4.573 -7.012 -7.755 1.00 86.38 85 GLN A N 1
ATOM 713 C CA . GLN A 1 85 ? 4.664 -7.602 -9.081 1.00 86.38 85 GLN A CA 1
ATOM 714 C C . GLN A 1 85 ? 4.503 -6.530 -10.151 1.00 86.38 85 GLN A C 1
ATOM 716 O O . GLN A 1 85 ? 3.653 -5.643 -10.054 1.00 86.38 85 GLN A O 1
ATOM 721 N N . ILE A 1 86 ? 5.305 -6.652 -11.200 1.00 83.00 86 ILE A N 1
ATOM 722 C CA . ILE A 1 86 ? 5.194 -5.843 -12.408 1.00 83.00 86 ILE A CA 1
ATOM 723 C C . ILE A 1 86 ? 4.300 -6.611 -13.377 1.00 83.00 86 ILE A C 1
ATOM 725 O O . ILE A 1 86 ? 4.597 -7.753 -13.719 1.00 83.00 86 ILE A O 1
ATOM 729 N N . TYR A 1 87 ? 3.198 -5.995 -13.796 1.00 78.00 87 TYR A N 1
ATOM 730 C CA . TYR A 1 87 ? 2.317 -6.533 -14.825 1.00 78.00 87 TYR A CA 1
ATOM 731 C C . TYR A 1 87 ? 2.410 -5.680 -16.082 1.00 78.00 87 TYR A C 1
ATOM 733 O O . TYR A 1 87 ? 2.085 -4.494 -16.066 1.00 78.00 87 TYR A O 1
ATOM 741 N N . GLU A 1 88 ? 2.766 -6.315 -17.187 1.00 69.75 88 GLU A N 1
ATOM 742 C CA . GLU A 1 88 ? 2.582 -5.763 -18.523 1.00 69.75 88 GLU A CA 1
ATOM 743 C C . GLU A 1 88 ? 1.161 -6.114 -18.980 1.00 69.75 88 GLU A C 1
ATOM 745 O O . GLU A 1 88 ? 0.763 -7.285 -18.991 1.00 69.75 88 GLU A O 1
ATOM 750 N N . ARG A 1 89 ? 0.336 -5.110 -19.303 1.00 62.44 89 ARG A N 1
ATOM 751 C CA . ARG A 1 89 ? -0.954 -5.384 -19.944 1.00 62.44 89 ARG A CA 1
ATOM 752 C C . ARG A 1 89 ? -0.685 -5.841 -21.373 1.00 62.44 89 ARG A C 1
ATOM 754 O O . ARG A 1 89 ? -0.301 -5.025 -22.200 1.00 62.44 89 ARG A O 1
ATOM 761 N N . THR A 1 90 ? -0.944 -7.115 -21.654 1.00 51.97 90 THR A N 1
ATOM 762 C CA . THR A 1 90 ? -0.800 -7.696 -22.993 1.00 51.97 90 THR A CA 1
ATOM 763 C C . THR A 1 90 ? -1.775 -7.032 -23.965 1.00 51.97 90 THR A C 1
ATOM 765 O O . THR A 1 90 ? -2.988 -7.250 -23.901 1.00 51.97 90 THR A O 1
ATOM 768 N N . GLY A 1 91 ? -1.239 -6.212 -24.869 1.00 48.78 91 GLY A N 1
ATOM 769 C CA . GLY A 1 91 ? -1.911 -5.746 -26.074 1.00 48.78 91 GLY A CA 1
ATOM 770 C C . GLY A 1 91 ? -1.425 -6.598 -27.239 1.00 48.78 91 GLY A C 1
ATOM 771 O O . GLY A 1 91 ? -0.292 -6.467 -27.683 1.00 48.78 91 GLY A O 1
ATOM 772 N N . GLY A 1 92 ? -2.257 -7.524 -27.716 1.00 44.34 92 GLY A N 1
ATOM 773 C CA . GLY A 1 92 ? -1.855 -8.458 -28.765 1.00 44.34 92 GLY A CA 1
ATOM 774 C C . GLY A 1 92 ? -1.511 -7.748 -30.077 1.00 44.34 92 GLY A C 1
ATOM 775 O O . GLY A 1 92 ? -2.328 -7.003 -30.616 1.00 44.34 92 GLY A O 1
ATOM 776 N N . PHE A 1 93 ? -0.334 -8.042 -30.631 1.00 43.94 93 PHE A N 1
ATOM 777 C CA . PHE A 1 93 ? -0.025 -7.775 -32.034 1.00 43.94 93 PHE A CA 1
ATOM 778 C C . PHE A 1 93 ? -1.014 -8.545 -32.925 1.00 43.94 93 PHE A C 1
ATOM 780 O O . PHE A 1 93 ? -0.814 -9.725 -33.211 1.00 43.94 93 PHE A O 1
ATOM 787 N N . SER A 1 94 ? -2.079 -7.897 -33.394 1.00 46.81 94 SER A N 1
ATOM 788 C CA . SER A 1 94 ? -2.819 -8.364 -34.566 1.00 46.81 94 SER A CA 1
ATOM 789 C C . SER A 1 94 ? -2.215 -7.709 -35.805 1.00 46.81 94 SER A C 1
ATOM 791 O O . SER A 1 94 ? -2.356 -6.505 -36.006 1.00 46.81 94 SER A O 1
ATOM 793 N N . PHE A 1 95 ? -1.517 -8.488 -36.633 1.00 44.88 95 PHE A N 1
ATOM 794 C CA . PHE A 1 95 ? -1.165 -8.056 -37.987 1.00 44.88 95 PHE A CA 1
ATOM 795 C C . PHE A 1 95 ? -2.439 -8.022 -38.854 1.00 44.88 95 PHE A C 1
ATOM 797 O O . PHE A 1 95 ? -3.221 -8.972 -38.782 1.00 44.88 95 PHE A O 1
ATOM 804 N N . PRO A 1 96 ? -2.655 -6.992 -39.698 1.00 57.22 96 PRO A N 1
ATOM 805 C CA . PRO A 1 96 ? -1.758 -5.878 -40.019 1.00 57.22 96 PRO A CA 1
ATOM 806 C C . PRO A 1 96 ? -1.826 -4.720 -39.004 1.00 57.22 96 PRO A C 1
ATOM 808 O O . PRO A 1 96 ? -2.873 -4.432 -38.437 1.00 57.22 96 PRO A O 1
ATOM 811 N N . ILE A 1 97 ? -0.684 -4.049 -38.811 1.00 54.88 97 ILE A N 1
ATOM 812 C CA . ILE A 1 97 ? -0.463 -2.960 -37.844 1.00 54.88 97 ILE A CA 1
ATOM 813 C C . ILE A 1 97 ? -1.435 -1.799 -38.116 1.00 54.88 97 ILE A C 1
ATOM 815 O O . ILE A 1 97 ? -1.227 -1.010 -39.039 1.00 54.88 97 ILE A O 1
ATOM 819 N N . THR A 1 98 ? -2.483 -1.665 -37.305 1.00 53.81 98 THR A N 1
ATOM 820 C CA . THR A 1 98 ? -3.340 -0.473 -37.282 1.00 53.81 98 THR A CA 1
ATOM 821 C C . THR A 1 98 ? -2.778 0.545 -36.297 1.00 53.81 98 THR A C 1
ATOM 823 O O . THR A 1 98 ? -2.711 0.285 -35.099 1.00 53.81 98 THR A O 1
ATOM 826 N N . PHE A 1 99 ? -2.387 1.719 -36.797 1.00 48.81 99 PHE A N 1
ATOM 827 C CA . PHE A 1 99 ? -2.156 2.897 -35.959 1.00 48.81 99 PHE A CA 1
ATOM 828 C C . PHE A 1 99 ? -3.504 3.362 -35.374 1.00 48.81 99 PHE A C 1
ATOM 830 O O . PHE A 1 99 ? -4.489 3.390 -36.115 1.00 48.81 99 PHE A O 1
ATOM 837 N N . PRO A 1 100 ? -3.579 3.764 -34.094 1.00 53.38 100 PRO A N 1
ATOM 838 C CA . PRO A 1 100 ? -2.474 4.063 -33.185 1.00 53.38 100 PRO A CA 1
ATOM 839 C C . PRO A 1 100 ? -1.926 2.836 -32.441 1.00 53.38 100 PRO A C 1
ATOM 841 O O . PRO A 1 100 ? -2.683 1.979 -31.995 1.00 53.38 100 PRO A O 1
ATOM 844 N N . LEU A 1 101 ? -0.599 2.804 -32.267 1.00 54.91 101 LEU A N 1
ATOM 845 C CA . LEU A 1 101 ? 0.094 1.883 -31.362 1.00 54.91 101 LEU A CA 1
ATOM 846 C C . LEU A 1 101 ? -0.562 1.944 -29.975 1.00 54.91 101 LEU A C 1
ATOM 848 O O . LEU A 1 101 ? -0.508 2.980 -29.308 1.00 54.91 101 LEU A O 1
ATOM 852 N N . SER A 1 102 ? -1.170 0.847 -29.526 1.00 54.66 102 SER A N 1
ATOM 853 C CA . SER A 1 102 ? -1.523 0.693 -28.118 1.00 54.66 102 SER A CA 1
ATOM 854 C C . SER A 1 102 ? -0.222 0.545 -27.333 1.00 54.66 102 SER A C 1
ATOM 856 O O . SER A 1 102 ? 0.385 -0.523 -27.345 1.00 54.66 102 SER A O 1
ATOM 858 N N . ILE A 1 103 ? 0.241 1.621 -26.696 1.00 55.25 103 ILE A N 1
ATOM 859 C CA . ILE A 1 103 ? 1.341 1.540 -25.732 1.00 55.25 103 ILE A CA 1
ATOM 860 C C . ILE A 1 103 ? 0.843 0.651 -24.591 1.00 55.25 103 ILE A C 1
ATOM 862 O O . ILE A 1 103 ? -0.149 0.980 -23.934 1.00 55.25 103 ILE A O 1
ATOM 866 N N . GLU A 1 104 ? 1.479 -0.503 -24.403 1.00 60.31 104 GLU A N 1
ATOM 867 C CA . GLU A 1 104 ? 1.159 -1.414 -23.309 1.00 60.31 104 GLU A CA 1
ATOM 868 C C . GLU A 1 104 ? 1.335 -0.669 -21.981 1.00 60.31 104 GLU A C 1
ATOM 870 O O . GLU A 1 104 ? 2.395 -0.115 -21.690 1.00 60.31 104 GLU A O 1
ATOM 875 N N . LYS A 1 105 ? 0.265 -0.586 -21.183 1.00 68.69 105 LYS A N 1
ATOM 876 C CA . LYS A 1 105 ? 0.330 0.064 -19.872 1.00 68.69 105 LYS A CA 1
ATOM 877 C C . LYS A 1 105 ? 0.976 -0.911 -18.890 1.00 68.69 105 LYS A C 1
ATOM 879 O O . LYS A 1 105 ? 0.382 -1.939 -18.561 1.00 68.69 105 LYS A O 1
ATOM 884 N N . ILE A 1 106 ? 2.169 -0.565 -18.431 1.00 81.00 106 ILE A N 1
ATOM 885 C CA . ILE A 1 106 ? 2.877 -1.241 -17.345 1.00 81.00 106 ILE A CA 1
ATOM 886 C C . ILE A 1 106 ? 2.225 -0.838 -16.020 1.00 81.00 106 ILE A C 1
ATOM 888 O O . ILE A 1 106 ? 1.892 0.328 -15.823 1.00 81.00 106 ILE A O 1
ATOM 892 N N . GLU A 1 107 ? 2.003 -1.799 -15.123 1.00 86.88 107 GLU A N 1
ATOM 893 C CA . GLU A 1 107 ? 1.365 -1.561 -13.828 1.00 86.88 107 GLU A CA 1
ATOM 894 C C . GLU A 1 107 ? 2.106 -2.278 -12.697 1.00 86.88 107 GLU A C 1
ATOM 896 O O . GLU A 1 107 ? 2.309 -3.492 -12.736 1.00 86.88 107 GLU A O 1
ATOM 901 N N . PHE A 1 108 ? 2.423 -1.541 -11.633 1.00 92.38 108 PHE A N 1
ATOM 902 C CA . PHE A 1 108 ? 2.910 -2.111 -10.378 1.00 92.38 108 PHE A CA 1
ATOM 903 C C . PHE A 1 108 ? 1.724 -2.538 -9.505 1.00 92.38 108 PHE A C 1
ATOM 905 O O . PHE A 1 108 ? 0.911 -1.712 -9.071 1.00 92.38 108 PHE A O 1
ATOM 912 N N . LYS A 1 109 ? 1.612 -3.841 -9.243 1.00 94.50 109 LYS A N 1
ATOM 913 C CA . LYS A 1 109 ? 0.503 -4.452 -8.500 1.00 94.50 109 LYS A CA 1
ATOM 914 C C . LYS A 1 109 ? 0.993 -5.189 -7.268 1.00 94.50 109 LYS A C 1
ATOM 916 O O . LYS A 1 109 ? 2.118 -5.678 -7.210 1.00 94.50 109 LYS A O 1
ATOM 921 N N . TRP A 1 110 ? 0.103 -5.313 -6.296 1.00 95.25 110 TRP A N 1
ATOM 922 C CA . TRP A 1 110 ? 0.277 -6.262 -5.207 1.00 95.25 110 TRP A CA 1
ATOM 923 C C . TRP A 1 110 ? 0.187 -7.688 -5.752 1.00 95.25 110 TRP A C 1
ATOM 925 O O . TRP A 1 110 ? -0.775 -8.035 -6.434 1.00 95.25 110 TRP A O 1
ATOM 935 N N . GLY A 1 111 ? 1.219 -8.481 -5.493 1.00 92.12 111 GLY A N 1
ATOM 936 C CA . GLY A 1 111 ? 1.349 -9.847 -5.972 1.00 92.12 111 GLY A CA 1
ATOM 937 C C . GLY A 1 111 ? 0.818 -10.880 -4.995 1.00 92.12 111 GLY A C 1
ATOM 938 O O . GLY A 1 111 ? 0.726 -10.631 -3.800 1.00 92.12 111 GLY A O 1
ATOM 939 N N . LYS A 1 112 ? 0.547 -12.085 -5.492 1.00 90.56 112 LYS A N 1
ATOM 940 C CA . LYS A 1 112 ? 0.072 -13.179 -4.644 1.00 90.56 112 LYS A CA 1
ATOM 941 C C . LYS A 1 112 ? 1.065 -13.490 -3.528 1.00 90.56 112 LYS A C 1
ATOM 943 O O . LYS A 1 112 ? 2.257 -13.651 -3.773 1.00 90.56 112 LYS A O 1
ATOM 948 N N . ILE A 1 113 ? 0.534 -13.649 -2.321 1.00 89.50 113 ILE A N 1
ATOM 949 C CA . ILE A 1 113 ? 1.281 -14.080 -1.140 1.00 89.50 113 ILE A CA 1
ATOM 950 C C . ILE A 1 113 ? 0.835 -15.499 -0.796 1.00 89.50 113 ILE A C 1
ATOM 952 O O . ILE A 1 113 ? -0.364 -15.800 -0.828 1.00 89.50 113 ILE A O 1
ATOM 956 N N . ASP A 1 114 ? 1.797 -16.358 -0.454 1.00 88.31 114 ASP A N 1
ATOM 957 C CA . ASP A 1 114 ? 1.524 -17.716 0.008 1.00 88.31 114 ASP A CA 1
ATOM 958 C C . ASP A 1 114 ? 0.498 -17.732 1.143 1.00 88.31 114 ASP A C 1
ATOM 960 O O . ASP A 1 114 ? 0.447 -16.828 1.984 1.00 88.31 114 ASP A O 1
ATOM 964 N N . VAL A 1 115 ? -0.307 -18.796 1.171 1.00 89.31 115 VAL A N 1
ATOM 965 C CA . VAL A 1 115 ? -1.332 -18.984 2.198 1.00 89.31 115 VAL A CA 1
ATOM 966 C C . VAL A 1 115 ? -0.697 -18.894 3.581 1.00 89.31 115 VAL A C 1
ATOM 968 O O . VAL A 1 115 ? 0.256 -19.613 3.898 1.00 89.31 115 VAL A O 1
ATOM 971 N N . GLU A 1 116 ? -1.244 -18.005 4.409 1.00 92.75 116 GLU A N 1
ATOM 972 C CA . GLU A 1 116 ? -0.776 -17.827 5.776 1.00 92.75 116 GLU A CA 1
ATOM 973 C C . GLU A 1 116 ? -0.977 -19.117 6.574 1.00 92.75 116 GLU A C 1
ATOM 975 O O . GLU A 1 116 ? -2.073 -19.666 6.637 1.00 92.75 116 GLU A O 1
ATOM 980 N N . LYS A 1 117 ? 0.101 -19.616 7.181 1.00 91.25 117 LYS A N 1
ATOM 981 C CA . LYS A 1 117 ? 0.066 -20.859 7.966 1.00 91.25 117 LYS A CA 1
ATOM 982 C C . LYS A 1 117 ? -0.199 -20.588 9.436 1.00 91.25 117 LYS A C 1
ATOM 984 O O . LYS A 1 117 ? -0.622 -21.486 10.156 1.00 91.25 117 LYS A O 1
ATOM 989 N N . ASN A 1 118 ? 0.088 -19.373 9.902 1.00 91.25 118 ASN A N 1
ATOM 990 C CA . ASN A 1 118 ? -0.108 -19.007 11.291 1.00 91.25 118 ASN A CA 1
ATOM 991 C C . ASN A 1 118 ? -1.552 -18.517 11.518 1.00 91.25 118 ASN A C 1
ATOM 993 O O . ASN A 1 118 ? -1.900 -17.427 11.048 1.00 91.25 118 ASN A O 1
ATOM 997 N N . PRO A 1 119 ? -2.373 -19.234 12.315 1.00 91.38 119 PRO A N 1
ATOM 998 C CA . PRO A 1 119 ? -3.769 -18.863 12.559 1.00 91.38 119 PRO A CA 1
ATOM 999 C C . PRO A 1 119 ? -3.942 -17.440 13.103 1.00 91.38 119 PRO A C 1
ATOM 1001 O O . PRO A 1 119 ? -4.943 -16.783 12.822 1.00 91.38 119 PRO A O 1
ATOM 1004 N N . LYS A 1 120 ? -2.941 -16.924 13.832 1.00 91.62 120 LYS A N 1
ATOM 1005 C CA . LYS A 1 120 ? -2.929 -15.556 14.373 1.00 91.62 120 LYS A CA 1
ATOM 1006 C C . LYS A 1 120 ? -3.058 -14.488 13.283 1.00 91.62 120 LYS A C 1
ATOM 1008 O O . LYS A 1 120 ? -3.647 -13.436 13.525 1.00 91.62 120 LYS A O 1
ATOM 1013 N N . TYR A 1 121 ? -2.493 -14.737 12.104 1.00 93.25 121 TYR A N 1
ATOM 1014 C CA . TYR A 1 121 ? -2.454 -13.775 11.001 1.00 93.25 121 TYR A CA 1
ATOM 1015 C C . TYR A 1 121 ? -3.453 -14.102 9.886 1.00 93.25 121 TYR A C 1
ATOM 1017 O O . TYR A 1 121 ? -3.579 -13.318 8.947 1.00 93.25 121 TYR A O 1
ATOM 1025 N N . GLN A 1 122 ? -4.224 -15.188 10.019 1.00 94.88 122 GLN A N 1
ATOM 1026 C CA . GLN A 1 122 ? -5.174 -15.642 9.001 1.00 94.88 122 GLN A CA 1
ATOM 1027 C C . GLN A 1 122 ? -6.199 -14.567 8.628 1.00 94.88 122 GLN A C 1
ATOM 1029 O O . GLN A 1 122 ? -6.494 -14.369 7.454 1.00 94.88 122 GLN A O 1
ATOM 1034 N N . ASN A 1 123 ? -6.719 -13.828 9.612 1.00 96.19 123 ASN A N 1
ATOM 1035 C CA . ASN A 1 123 ? -7.681 -12.761 9.337 1.00 96.19 123 ASN A CA 1
ATOM 1036 C C . ASN A 1 123 ? -7.055 -11.616 8.522 1.00 96.19 123 ASN A C 1
ATOM 1038 O O . ASN A 1 123 ? -7.677 -11.098 7.601 1.00 96.19 123 ASN A O 1
ATOM 1042 N N . GLN A 1 124 ? -5.807 -11.246 8.828 1.00 96.50 124 GLN A N 1
ATOM 1043 C CA . GLN A 1 124 ? -5.106 -10.190 8.091 1.00 96.50 124 GLN A CA 1
ATOM 1044 C C . GLN A 1 124 ? -4.773 -10.642 6.663 1.00 96.50 124 GLN A C 1
ATOM 1046 O O . GLN A 1 124 ? -4.923 -9.862 5.727 1.00 96.50 124 GLN A O 1
ATOM 1051 N N . TYR A 1 125 ? -4.404 -11.915 6.491 1.00 96.88 125 TYR A N 1
ATOM 1052 C CA . TYR A 1 125 ? -4.235 -12.537 5.179 1.00 96.88 125 TYR A CA 1
ATOM 1053 C C . TYR A 1 125 ? -5.540 -12.527 4.371 1.00 96.88 125 TYR A C 1
ATOM 1055 O O . TYR A 1 125 ? -5.559 -12.063 3.237 1.00 96.88 125 TYR A O 1
ATOM 1063 N N . ASN A 1 126 ? -6.661 -12.950 4.959 1.00 97.62 126 ASN A N 1
ATOM 1064 C CA . ASN A 1 126 ? -7.956 -12.941 4.272 1.00 97.62 126 ASN A CA 1
ATOM 1065 C C . ASN A 1 126 ? -8.362 -11.518 3.848 1.00 97.62 126 ASN A C 1
ATOM 1067 O O . ASN A 1 126 ? -8.867 -11.311 2.743 1.00 97.62 126 ASN A O 1
ATOM 1071 N N . ASN A 1 127 ? -8.094 -10.525 4.699 1.00 97.88 127 ASN A N 1
ATOM 1072 C CA . ASN A 1 127 ? -8.296 -9.118 4.368 1.00 97.88 127 ASN A CA 1
ATOM 1073 C C . ASN A 1 127 ? -7.380 -8.662 3.224 1.00 97.88 127 ASN A C 1
ATOM 1075 O O . ASN A 1 127 ? -7.836 -7.964 2.321 1.00 97.88 127 ASN A O 1
ATOM 1079 N N . TYR A 1 128 ? -6.112 -9.076 3.222 1.00 97.56 128 TYR A N 1
ATOM 1080 C CA . TYR A 1 128 ? -5.187 -8.809 2.122 1.00 97.56 128 TYR A CA 1
ATOM 1081 C C . TYR A 1 128 ? -5.718 -9.359 0.790 1.00 97.56 128 TYR A C 1
ATOM 1083 O O . TYR A 1 128 ? -5.841 -8.602 -0.172 1.00 97.56 128 TYR A O 1
ATOM 1091 N N . ILE A 1 129 ? -6.125 -10.630 0.759 1.00 96.94 129 ILE A N 1
ATOM 1092 C CA . ILE A 1 129 ? -6.699 -11.266 -0.436 1.00 96.94 129 ILE A CA 1
ATOM 1093 C C . ILE A 1 129 ? -7.957 -10.527 -0.909 1.00 96.94 129 ILE A C 1
ATOM 1095 O O . ILE A 1 129 ? -8.128 -10.267 -2.095 1.00 96.94 129 ILE A O 1
ATOM 1099 N N . THR A 1 130 ? -8.825 -10.129 0.020 1.00 97.12 130 THR A N 1
ATOM 1100 C CA . THR A 1 130 ? -10.088 -9.451 -0.311 1.00 97.12 130 THR A CA 1
ATOM 1101 C C . THR A 1 130 ? -9.861 -8.047 -0.882 1.00 97.12 130 THR A C 1
ATOM 1103 O O . THR A 1 130 ? -10.519 -7.619 -1.837 1.00 97.12 130 THR A O 1
ATOM 1106 N N . TYR A 1 131 ? -8.947 -7.285 -0.281 1.00 96.94 131 TYR A N 1
ATOM 1107 C CA . TYR A 1 131 ? -8.873 -5.845 -0.508 1.00 96.94 131 TYR A CA 1
ATOM 1108 C C . TYR A 1 131 ? -7.675 -5.383 -1.329 1.00 96.94 131 TYR A C 1
ATOM 1110 O O . TYR A 1 131 ? -7.762 -4.278 -1.867 1.00 96.94 131 TYR A O 1
ATOM 1118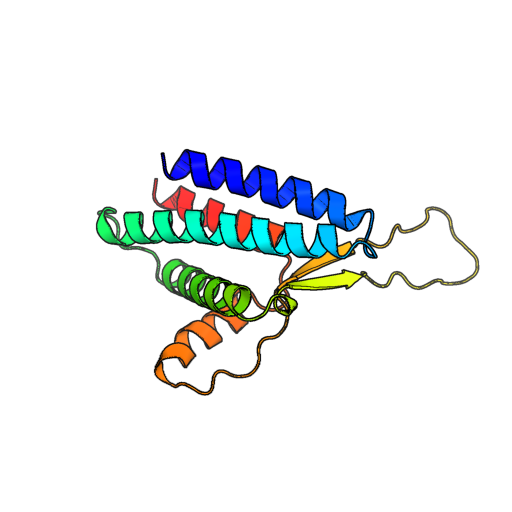 N N . ILE A 1 132 ? -6.608 -6.174 -1.448 1.00 97.31 132 ILE A N 1
ATOM 1119 C CA . ILE A 1 132 ? -5.292 -5.696 -1.901 1.00 97.31 132 ILE A CA 1
ATOM 1120 C C . ILE A 1 132 ? -4.710 -6.565 -3.015 1.00 97.31 132 ILE A C 1
ATOM 1122 O O . ILE A 1 132 ? -4.214 -6.001 -3.987 1.00 97.31 132 ILE A O 1
ATOM 1126 N N . ASP A 1 133 ? -4.790 -7.893 -2.897 1.00 95.25 133 ASP A N 1
ATOM 1127 C CA . ASP A 1 133 ? -4.210 -8.832 -3.868 1.00 95.25 133 ASP A CA 1
ATOM 1128 C C . ASP A 1 133 ? -4.616 -8.507 -5.317 1.00 95.25 133 ASP A C 1
ATOM 1130 O O . ASP A 1 133 ? -5.776 -8.208 -5.615 1.00 95.25 133 ASP A O 1
ATOM 1134 N N . GLY A 1 134 ? -3.630 -8.505 -6.214 1.00 93.12 134 GLY A N 1
ATOM 1135 C CA . GLY A 1 134 ? -3.789 -8.222 -7.639 1.00 93.12 134 GLY A CA 1
ATOM 1136 C C . GLY A 1 134 ? -4.147 -6.775 -7.997 1.00 93.12 134 GLY A C 1
ATOM 1137 O O . GLY A 1 134 ? -4.314 -6.470 -9.181 1.00 93.12 134 GLY A O 1
ATOM 1138 N N . LYS A 1 135 ? -4.287 -5.864 -7.026 1.00 94.69 135 LYS A N 1
ATOM 1139 C CA . LYS A 1 135 ? -4.655 -4.465 -7.294 1.00 94.69 135 LYS A CA 1
ATOM 1140 C C . LYS A 1 135 ? -3.427 -3.589 -7.506 1.00 94.69 135 LYS A C 1
ATOM 1142 O O . LYS A 1 135 ? -2.373 -3.798 -6.909 1.00 94.69 135 LYS A O 1
ATOM 1147 N N . GLU A 1 136 ? -3.591 -2.574 -8.351 1.00 95.12 136 GLU A N 1
ATOM 1148 C CA . GLU A 1 136 ? -2.565 -1.565 -8.625 1.00 95.12 136 GLU A CA 1
ATOM 1149 C C . GLU A 1 136 ? -2.227 -0.778 -7.354 1.00 95.12 136 GLU A C 1
ATOM 1151 O O . GLU A 1 136 ? -3.121 -0.291 -6.654 1.00 95.12 136 GLU A O 1
ATOM 1156 N N . ILE A 1 137 ? -0.932 -0.643 -7.064 1.00 95.88 137 ILE A N 1
ATOM 1157 C CA . ILE A 1 137 ? -0.440 -0.027 -5.827 1.00 95.88 137 ILE A CA 1
ATOM 1158 C C . ILE A 1 137 ? -0.934 1.409 -5.696 1.00 95.88 137 ILE A C 1
ATOM 1160 O O . ILE A 1 137 ? -1.450 1.776 -4.643 1.00 95.88 137 ILE A O 1
ATOM 1164 N N . ILE A 1 138 ? -0.843 2.211 -6.762 1.00 95.69 138 ILE A N 1
ATOM 1165 C CA . ILE A 1 138 ? -1.293 3.609 -6.736 1.00 95.69 138 ILE A CA 1
ATOM 1166 C C . ILE A 1 138 ? -2.788 3.687 -6.401 1.00 95.69 138 ILE A C 1
ATOM 1168 O O . ILE A 1 138 ? -3.175 4.487 -5.550 1.00 95.69 138 ILE A O 1
ATOM 1172 N N . ILE A 1 139 ? -3.618 2.827 -6.997 1.00 95.56 13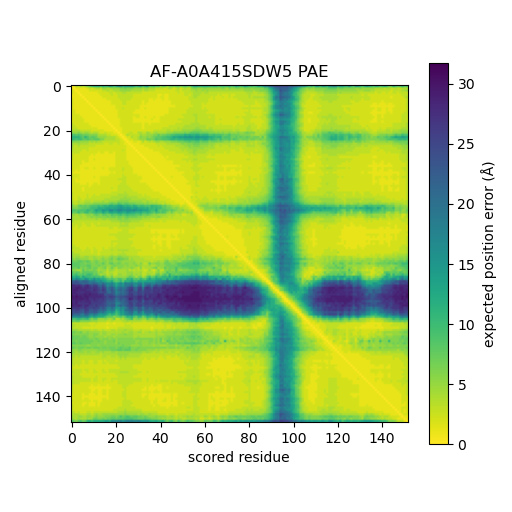9 ILE A N 1
ATOM 1173 C CA . ILE A 1 139 ? -5.069 2.801 -6.762 1.00 95.56 139 ILE A CA 1
ATOM 1174 C C . ILE A 1 139 ? -5.395 2.404 -5.320 1.00 95.56 139 ILE A C 1
ATOM 1176 O O . ILE A 1 139 ? -6.225 3.046 -4.672 1.00 95.56 139 ILE A O 1
ATOM 1180 N N . 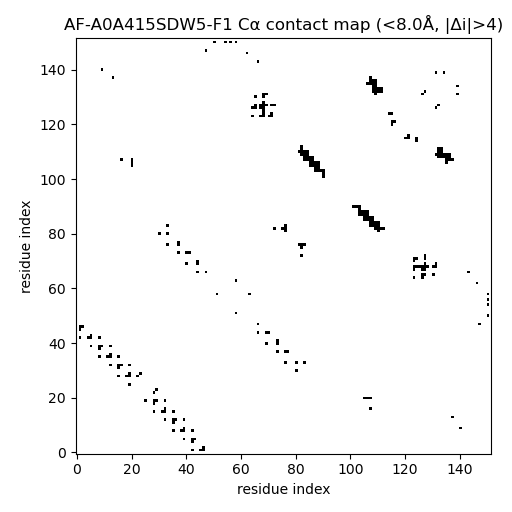VAL A 1 140 ? -4.731 1.374 -4.786 1.00 97.69 140 VAL A N 1
ATOM 1181 C CA . VAL A 1 140 ? -4.896 0.965 -3.381 1.00 97.69 140 VAL A CA 1
ATOM 1182 C C . VAL A 1 140 ? -4.494 2.101 -2.440 1.00 97.69 140 VAL A C 1
ATOM 1184 O O . VAL A 1 140 ? -5.230 2.406 -1.501 1.00 97.69 140 VAL A O 1
ATOM 1187 N N . SER A 1 141 ? -3.379 2.773 -2.719 1.00 97.69 141 SER A N 1
ATOM 1188 C CA . SER A 1 141 ? -2.880 3.894 -1.923 1.00 97.69 141 SER A CA 1
ATOM 1189 C C . SER A 1 141 ? -3.814 5.109 -1.964 1.00 97.69 141 SER A C 1
ATOM 1191 O O . SER A 1 141 ? -4.091 5.700 -0.923 1.00 97.69 141 SER A O 1
ATOM 1193 N N . GLN A 1 142 ? -4.375 5.451 -3.128 1.00 97.44 142 GLN A N 1
ATOM 1194 C CA . GLN A 1 142 ? -5.392 6.505 -3.258 1.00 97.44 142 GLN A CA 1
ATOM 1195 C C . GLN A 1 142 ? -6.660 6.177 -2.465 1.00 97.44 142 GLN A C 1
ATOM 1197 O O . GLN A 1 142 ? -7.199 7.039 -1.773 1.00 97.44 142 GLN A O 1
ATOM 1202 N N . ASN A 1 143 ? -7.125 4.928 -2.539 1.00 97.06 143 ASN A N 1
ATOM 1203 C CA . ASN A 1 143 ? -8.282 4.466 -1.777 1.00 97.06 143 ASN A CA 1
ATOM 1204 C C . ASN A 1 143 ? -8.019 4.549 -0.265 1.00 97.06 143 ASN A C 1
ATOM 1206 O O . ASN A 1 143 ? -8.872 5.022 0.480 1.00 97.06 143 ASN A O 1
ATOM 1210 N N . ALA A 1 144 ? -6.819 4.169 0.182 1.00 97.12 144 ALA A N 1
ATOM 1211 C CA . ALA A 1 144 ? -6.427 4.293 1.581 1.00 97.12 144 ALA A CA 1
ATOM 1212 C C . ALA A 1 144 ? -6.465 5.748 2.067 1.00 97.12 144 ALA A C 1
ATOM 1214 O O . ALA A 1 144 ? -7.047 6.030 3.109 1.00 97.12 144 ALA A O 1
ATOM 1215 N N . LEU A 1 145 ? -5.898 6.676 1.292 1.00 96.38 145 LEU A N 1
ATOM 1216 C CA . LEU A 1 145 ? -5.934 8.106 1.607 1.00 96.38 145 LEU A CA 1
ATOM 1217 C C . LEU A 1 145 ? -7.362 8.645 1.682 1.00 96.38 145 LEU A C 1
ATOM 1219 O O . LEU A 1 145 ? -7.700 9.331 2.640 1.00 96.38 145 LEU A O 1
ATOM 1223 N N . LYS A 1 146 ? -8.208 8.278 0.716 1.00 95.00 146 LYS A N 1
ATOM 1224 C CA . LYS A 1 146 ? -9.612 8.692 0.690 1.00 95.00 146 LYS A CA 1
ATOM 1225 C C . LYS A 1 146 ? -10.372 8.209 1.929 1.00 95.00 146 LYS A C 1
ATOM 1227 O O . LYS A 1 146 ? -11.085 8.994 2.534 1.00 95.00 146 LYS A O 1
ATOM 1232 N N . ARG A 1 147 ? -10.176 6.952 2.342 1.00 94.50 147 ARG A N 1
ATOM 1233 C CA . ARG A 1 147 ? -10.779 6.404 3.572 1.00 94.50 147 ARG A CA 1
ATOM 1234 C C . ARG A 1 147 ? -10.333 7.163 4.819 1.00 94.50 147 ARG A C 1
ATOM 1236 O O . ARG A 1 147 ? -11.117 7.350 5.735 1.00 94.50 147 ARG A O 1
ATOM 1243 N N . LEU A 1 148 ? -9.079 7.616 4.867 1.00 91.69 148 LEU A N 1
ATOM 1244 C CA . LEU A 1 148 ? -8.583 8.425 5.985 1.00 91.69 148 LEU A CA 1
ATOM 1245 C C . LEU A 1 148 ? -9.182 9.834 6.022 1.00 91.69 148 LEU A C 1
ATOM 1247 O O . LEU A 1 148 ? -9.273 10.412 7.104 1.00 91.69 148 LEU A O 1
ATOM 1251 N N . ASP A 1 149 ? -9.557 10.394 4.871 1.00 88.44 149 ASP A N 1
ATOM 1252 C CA . ASP A 1 149 ? -10.190 11.713 4.801 1.00 88.44 149 ASP A CA 1
ATOM 1253 C C . ASP A 1 149 ? -11.579 11.723 5.458 1.00 88.44 149 ASP A C 1
ATOM 1255 O O . ASP A 1 149 ? -11.955 12.741 6.032 1.00 88.4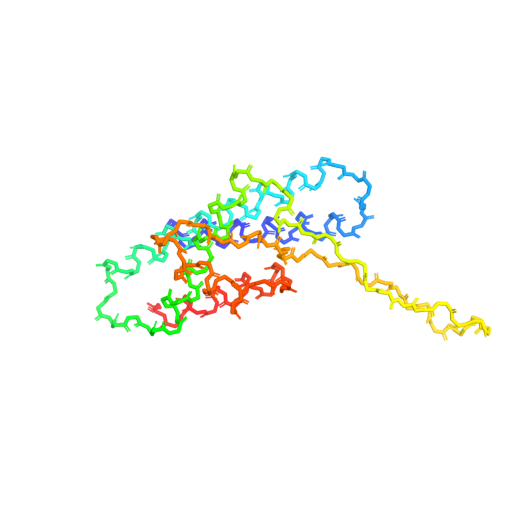4 149 ASP A O 1
ATOM 1259 N N . ASP A 1 150 ? -12.285 10.588 5.478 1.00 86.94 150 ASP A N 1
ATOM 1260 C CA . ASP A 1 150 ? -13.606 10.448 6.114 1.00 86.94 150 ASP A CA 1
ATOM 1261 C C . ASP A 1 150 ? -13.561 10.577 7.658 1.00 86.94 150 ASP A C 1
ATOM 1263 O O . ASP A 1 150 ? -14.593 10.774 8.309 1.00 86.94 150 ASP A O 1
ATOM 1267 N N . TYR A 1 151 ? -12.363 10.496 8.253 1.00 85.94 151 TYR A N 1
ATOM 1268 C CA . TYR A 1 151 ? -12.122 10.591 9.701 1.00 85.94 151 TYR A CA 1
ATOM 1269 C C . TYR A 1 151 ? -11.449 11.895 10.144 1.00 85.94 151 TYR A C 1
ATOM 1271 O O . TYR A 1 151 ? -11.116 12.031 11.326 1.00 85.94 151 TYR A O 1
ATOM 1279 N N . LYS A 1 152 ? -11.217 12.827 9.215 1.00 73.12 152 LYS A N 1
ATOM 1280 C CA . LYS A 1 152 ? -10.775 14.191 9.530 1.00 73.12 152 LYS A CA 1
ATOM 1281 C C . LYS A 1 152 ? -11.938 15.038 10.046 1.00 73.12 152 LYS A C 1
ATOM 1283 O O . LYS A 1 152 ? -11.636 15.963 10.828 1.00 73.12 152 LYS A O 1
#